Protein AF-A0A376L004-F1 (afdb_monomer)

Organism: Escherichia coli (NCBI:txid562)

Structure (mmCIF, N/CA/C/O backbone):
data_AF-A0A376L004-F1
#
_entry.id   AF-A0A376L004-F1
#
loop_
_atom_site.group_PDB
_atom_site.id
_atom_site.type_symbol
_atom_site.label_atom_id
_atom_site.label_alt_id
_atom_site.label_comp_id
_atom_site.label_asym_id
_atom_site.label_entity_id
_atom_site.label_seq_id
_atom_site.pdbx_PDB_ins_code
_atom_site.Cartn_x
_atom_site.Cartn_y
_atom_site.Cartn_z
_atom_site.occupancy
_atom_site.B_iso_or_equiv
_atom_site.auth_seq_id
_atom_site.auth_comp_id
_atom_site.auth_asym_id
_atom_site.auth_atom_id
_atom_site.pdbx_PDB_model_num
ATOM 1 N N . MET A 1 1 ? 5.364 3.600 5.958 1.00 56.59 1 MET A N 1
ATOM 2 C CA . MET A 1 1 ? 5.531 2.128 5.988 1.00 56.59 1 MET A CA 1
ATOM 3 C C . MET A 1 1 ? 5.678 1.551 4.581 1.00 56.59 1 MET A C 1
ATOM 5 O O . MET A 1 1 ? 6.717 0.971 4.307 1.00 56.59 1 MET A O 1
ATOM 9 N N . LEU A 1 2 ? 4.720 1.779 3.669 1.00 64.88 2 LEU A N 1
ATOM 10 C CA . LEU A 1 2 ? 4.764 1.230 2.300 1.00 64.88 2 LEU A CA 1
ATOM 11 C C . LEU A 1 2 ? 5.985 1.691 1.475 1.00 64.88 2 LEU A C 1
ATOM 13 O O . LEU A 1 2 ? 6.623 0.862 0.835 1.00 64.88 2 LEU A O 1
ATOM 17 N N . LYS A 1 3 ? 6.390 2.969 1.576 1.00 65.81 3 LYS A N 1
ATOM 18 C CA . LYS A 1 3 ? 7.600 3.494 0.901 1.00 65.81 3 LYS A CA 1
ATOM 19 C C . LYS A 1 3 ? 8.894 2.773 1.301 1.00 65.81 3 LYS A C 1
ATOM 21 O O . LYS A 1 3 ? 9.710 2.480 0.437 1.00 65.81 3 LYS A O 1
ATOM 26 N N . GLU A 1 4 ? 9.069 2.448 2.580 1.00 66.94 4 GLU A N 1
ATOM 27 C CA . GLU A 1 4 ? 10.286 1.774 3.059 1.00 66.94 4 GLU A CA 1
ATOM 28 C C . GLU A 1 4 ? 10.301 0.285 2.683 1.00 66.94 4 GLU A C 1
ATOM 30 O O . GLU A 1 4 ? 11.321 -0.208 2.214 1.00 66.94 4 GLU A O 1
ATOM 35 N N . MET A 1 5 ? 9.158 -0.416 2.758 1.00 65.56 5 MET A N 1
ATOM 36 C CA . MET A 1 5 ? 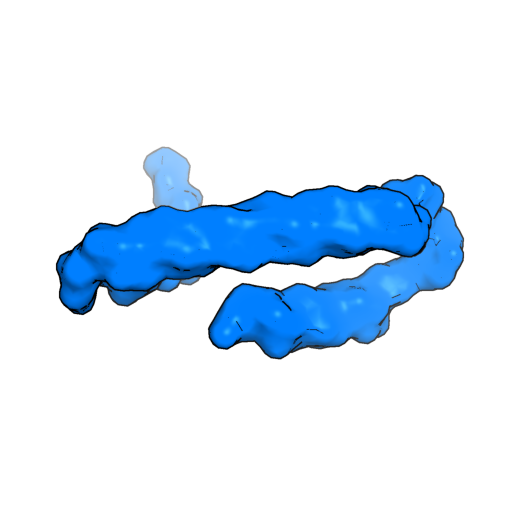9.064 -1.795 2.248 1.00 65.56 5 MET A CA 1
ATOM 37 C C . MET A 1 5 ? 9.323 -1.864 0.735 1.00 65.56 5 MET A C 1
ATOM 39 O O . MET A 1 5 ? 9.924 -2.823 0.254 1.00 65.56 5 MET A O 1
ATOM 43 N N . ARG A 1 6 ? 8.922 -0.830 -0.018 1.00 67.31 6 ARG A N 1
ATOM 44 C CA . ARG A 1 6 ? 9.153 -0.759 -1.464 1.00 67.31 6 ARG A CA 1
ATOM 45 C C . ARG A 1 6 ? 10.616 -0.473 -1.810 1.00 67.31 6 ARG A C 1
ATOM 47 O O . ARG A 1 6 ? 11.141 -1.163 -2.674 1.00 67.31 6 ARG A O 1
ATOM 54 N N . LYS A 1 7 ? 11.304 0.417 -1.083 1.00 69.62 7 LYS A N 1
ATOM 55 C CA . LYS A 1 7 ? 12.766 0.595 -1.214 1.00 69.62 7 LYS A CA 1
ATOM 56 C C . LYS A 1 7 ? 13.529 -0.707 -0.978 1.00 69.62 7 LYS A C 1
ATOM 58 O O . LYS A 1 7 ? 14.493 -0.997 -1.674 1.00 69.62 7 LYS A O 1
ATOM 63 N N . THR A 1 8 ? 13.098 -1.519 -0.011 1.00 67.25 8 THR A N 1
ATOM 64 C CA . THR A 1 8 ? 13.696 -2.843 0.200 1.00 67.25 8 THR A CA 1
ATOM 65 C C . THR A 1 8 ? 13.434 -3.781 -0.980 1.00 67.25 8 THR A C 1
ATOM 67 O O . THR A 1 8 ? 14.328 -4.525 -1.361 1.00 67.25 8 THR A O 1
ATOM 70 N N . ASN A 1 9 ? 12.254 -3.722 -1.604 1.00 64.62 9 ASN A N 1
ATOM 71 C CA . ASN A 1 9 ? 11.956 -4.510 -2.802 1.00 64.62 9 ASN A CA 1
ATOM 72 C C . ASN A 1 9 ? 12.746 -4.045 -4.038 1.00 64.62 9 ASN A C 1
ATOM 74 O O . ASN A 1 9 ? 13.134 -4.879 -4.846 1.00 64.62 9 ASN A O 1
ATOM 78 N N . GLU A 1 10 ? 13.046 -2.748 -4.157 1.00 68.38 10 GLU A N 1
ATOM 79 C CA . GLU A 1 10 ? 13.936 -2.209 -5.198 1.00 68.38 10 GLU A CA 1
ATOM 80 C C . GLU A 1 10 ? 15.357 -2.787 -5.106 1.00 68.38 10 GLU A C 1
ATOM 82 O O . GLU A 1 10 ? 16.005 -2.964 -6.133 1.00 68.38 10 GLU A O 1
ATOM 87 N N . LEU A 1 11 ? 15.831 -3.148 -3.905 1.00 68.88 11 LEU A N 1
ATOM 88 C CA . LEU A 1 11 ? 17.120 -3.836 -3.727 1.00 68.88 11 LEU A CA 1
ATOM 89 C C . LEU A 1 11 ? 17.108 -5.274 -4.269 1.00 68.88 11 LEU A C 1
ATOM 91 O O . LEU A 1 11 ? 18.163 -5.799 -4.618 1.00 68.88 11 LEU A O 1
ATOM 95 N N . PHE A 1 12 ? 15.935 -5.907 -4.325 1.00 67.00 12 PHE A N 1
ATOM 96 C CA . PHE A 1 12 ? 15.748 -7.239 -4.905 1.00 67.00 12 PHE A CA 1
ATOM 97 C C . PHE A 1 12 ? 15.384 -7.191 -6.393 1.00 67.00 12 PHE A C 1
ATOM 99 O O . PHE A 1 12 ? 15.348 -8.234 -7.050 1.00 67.00 12 PHE A O 1
ATOM 106 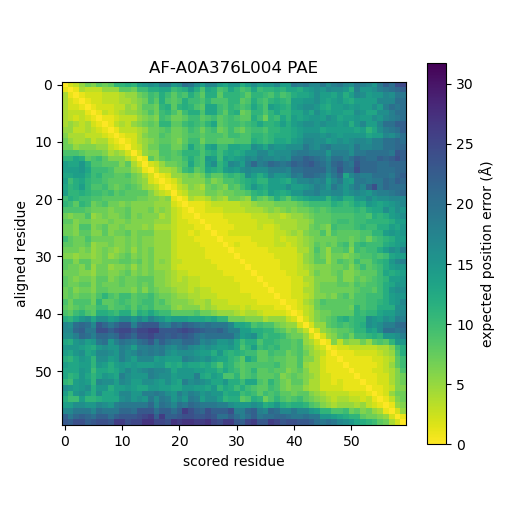N N . ASP A 1 13 ? 15.112 -6.003 -6.935 1.00 68.38 13 ASP A N 1
ATOM 107 C CA . ASP A 1 13 ? 14.696 -5.842 -8.319 1.00 68.38 13 ASP A CA 1
ATOM 108 C C . ASP A 1 13 ? 15.917 -5.911 -9.243 1.00 68.38 13 ASP A C 1
ATOM 110 O O . ASP A 1 13 ? 16.909 -5.193 -9.095 1.00 68.38 13 ASP A O 1
ATOM 114 N N . SER A 1 14 ? 15.868 -6.831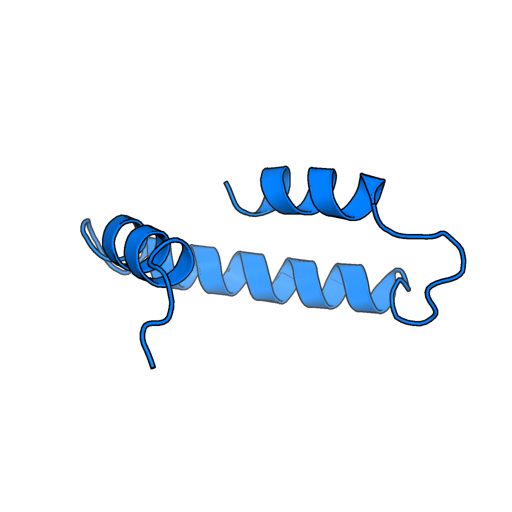 -10.202 1.00 63.22 14 SER A N 1
ATOM 115 C CA . SER A 1 14 ? 16.968 -7.045 -11.141 1.00 63.22 14 SER A CA 1
ATOM 116 C C . SER A 1 14 ? 16.959 -5.939 -12.197 1.00 63.22 14 SER A C 1
ATOM 118 O O . SER A 1 14 ? 15.899 -5.585 -12.713 1.00 63.22 14 SER A O 1
ATOM 120 N N . LYS A 1 15 ? 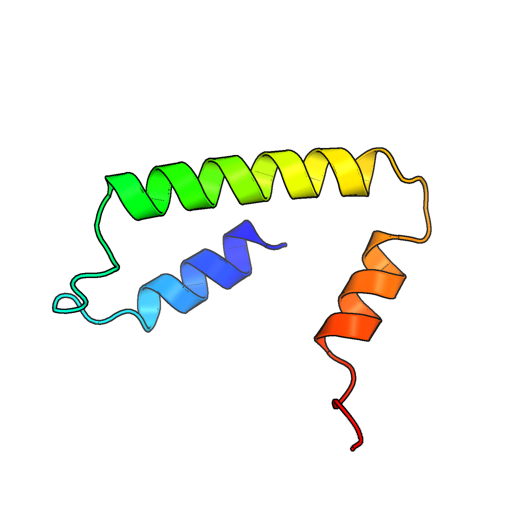18.133 -5.407 -12.568 1.00 64.69 15 LYS A N 1
ATOM 121 C CA . LYS A 1 15 ? 18.253 -4.341 -13.588 1.00 64.69 15 LYS A CA 1
ATOM 122 C C . LYS A 1 15 ? 17.673 -4.718 -14.961 1.00 64.69 15 LYS A C 1
ATOM 124 O O . LYS A 1 15 ? 17.371 -3.825 -15.742 1.00 64.69 15 LYS A O 1
ATOM 129 N N . ASP A 1 16 ? 17.482 -6.011 -15.217 1.00 66.19 16 ASP A N 1
ATOM 130 C CA . ASP A 1 16 ? 16.907 -6.558 -16.450 1.00 66.19 16 ASP A CA 1
ATOM 131 C C . ASP A 1 16 ? 15.382 -6.751 -16.406 1.00 66.19 16 ASP A C 1
ATOM 133 O O . ASP A 1 16 ? 14.813 -7.346 -17.317 1.00 66.19 16 ASP A O 1
ATOM 137 N N . ASN A 1 17 ? 14.690 -6.285 -15.363 1.00 67.19 17 ASN A N 1
ATOM 138 C CA . ASN A 1 17 ? 13.237 -6.400 -15.283 1.00 67.19 17 ASN A CA 1
ATOM 139 C C . ASN A 1 17 ? 12.559 -5.361 -16.211 1.00 67.19 17 ASN A C 1
ATOM 141 O O . ASN A 1 17 ? 12.561 -4.169 -15.893 1.00 67.19 17 ASN A O 1
ATOM 145 N N . PRO A 1 18 ? 11.920 -5.769 -17.327 1.00 66.56 18 PRO A N 1
ATOM 146 C CA . PRO A 1 18 ? 11.285 -4.841 -18.268 1.00 66.56 18 PRO A CA 1
ATOM 147 C C . PRO A 1 18 ? 10.046 -4.146 -17.679 1.00 66.56 18 PRO A C 1
ATOM 149 O O . PRO A 1 18 ? 9.564 -3.161 -18.235 1.00 66.56 18 PRO A O 1
ATOM 152 N N . PHE A 1 19 ? 9.538 -4.629 -16.541 1.00 68.31 19 PHE A N 1
ATOM 153 C CA . PHE A 1 19 ? 8.453 -3.996 -15.793 1.00 68.31 19 PHE A CA 1
ATOM 154 C C . PHE A 1 19 ? 8.949 -2.936 -14.801 1.00 68.31 19 PHE A C 1
ATOM 156 O O . PHE A 1 19 ? 8.138 -2.250 -14.187 1.00 68.31 19 PHE A O 1
ATOM 163 N N . ASN A 1 20 ? 10.264 -2.755 -14.681 1.00 68.00 20 ASN A N 1
ATOM 164 C CA . ASN A 1 20 ? 10.899 -1.822 -13.760 1.00 68.00 20 ASN A CA 1
ATOM 165 C C . ASN A 1 20 ? 11.280 -0.489 -14.439 1.00 68.00 20 ASN A C 1
ATOM 167 O O . ASN A 1 20 ? 12.344 0.077 -14.186 1.00 68.00 20 ASN A O 1
ATOM 171 N N . SER A 1 21 ? 10.431 -0.001 -15.348 1.00 78.75 21 SER A N 1
ATOM 172 C CA . SER A 1 21 ? 10.638 1.296 -16.005 1.00 78.75 21 SER A CA 1
ATOM 173 C C . SER A 1 21 ? 10.257 2.461 -15.087 1.00 78.75 21 SER A C 1
ATOM 175 O O . SER A 1 21 ? 9.372 2.343 -14.236 1.00 78.75 21 SER A O 1
ATOM 177 N N . ASP A 1 22 ? 10.900 3.616 -15.273 1.00 77.00 22 ASP A N 1
ATOM 178 C CA . ASP A 1 22 ? 10.672 4.796 -14.426 1.00 77.00 22 ASP A CA 1
ATOM 179 C C . ASP A 1 22 ? 9.232 5.317 -14.490 1.00 77.00 22 ASP A C 1
ATOM 181 O O . ASP A 1 22 ? 8.685 5.770 -13.485 1.00 77.00 22 ASP A O 1
ATOM 185 N N . SER A 1 23 ? 8.576 5.190 -15.645 1.00 79.75 23 SER A N 1
ATOM 186 C CA . SER A 1 23 ? 7.166 5.549 -15.816 1.00 79.75 23 SER A CA 1
ATOM 187 C C . SER A 1 23 ? 6.233 4.631 -15.021 1.00 79.75 23 SER A C 1
ATOM 189 O O . SER A 1 23 ? 5.298 5.114 -14.379 1.00 79.75 23 SER A O 1
ATOM 191 N N . VAL A 1 24 ? 6.504 3.321 -15.002 1.00 79.75 24 VAL A N 1
ATOM 192 C CA . VAL A 1 24 ? 5.755 2.361 -14.178 1.00 79.75 24 VAL A CA 1
ATOM 193 C C . VAL A 1 24 ? 5.969 2.664 -12.698 1.00 79.75 24 VAL A C 1
ATOM 195 O O . VAL A 1 24 ? 4.994 2.736 -11.952 1.00 79.75 24 VAL A O 1
ATOM 198 N N . ARG A 1 25 ? 7.210 2.944 -12.283 1.00 78.25 25 ARG A N 1
ATOM 199 C CA . ARG A 1 25 ? 7.549 3.306 -10.898 1.00 78.25 25 ARG A CA 1
ATOM 200 C C . ARG A 1 25 ? 6.826 4.578 -10.445 1.00 78.25 25 ARG A C 1
ATOM 202 O O . ARG A 1 25 ? 6.286 4.620 -9.341 1.00 78.25 25 ARG A O 1
ATOM 209 N N . MET A 1 26 ? 6.758 5.590 -11.312 1.00 83.81 26 MET A N 1
ATOM 210 C CA . MET A 1 26 ? 6.034 6.837 -11.052 1.00 83.81 26 MET A CA 1
ATOM 211 C C . MET A 1 26 ? 4.529 6.597 -10.892 1.00 83.81 26 MET A C 1
ATOM 213 O O . MET A 1 26 ? 3.936 7.065 -9.920 1.00 83.81 26 MET A O 1
ATOM 217 N N . MET A 1 27 ? 3.914 5.838 -11.804 1.00 85.38 27 MET A N 1
ATOM 218 C CA . MET A 1 27 ? 2.484 5.518 -11.737 1.00 85.38 27 MET A CA 1
ATOM 219 C C . MET A 1 27 ? 2.147 4.704 -10.482 1.00 85.38 27 MET A C 1
ATOM 221 O O . MET A 1 27 ? 1.153 4.965 -9.806 1.00 85.38 27 MET A O 1
ATOM 225 N N . GLN A 1 28 ? 3.013 3.757 -10.127 1.00 80.38 28 GLN A N 1
ATOM 226 C CA . GLN A 1 28 ? 2.863 2.933 -8.935 1.00 80.38 28 GLN A CA 1
ATOM 227 C C . GLN A 1 28 ? 3.057 3.738 -7.639 1.00 80.38 28 GLN A C 1
ATOM 229 O O . GLN A 1 28 ? 2.393 3.467 -6.640 1.00 80.38 28 GLN A O 1
ATOM 234 N N . GLY A 1 29 ? 3.944 4.739 -7.642 1.00 82.88 29 GLY A N 1
ATOM 235 C CA . GLY A 1 29 ? 4.103 5.689 -6.539 1.00 82.88 29 GLY A CA 1
ATOM 236 C C . GLY A 1 29 ? 2.857 6.549 -6.328 1.00 82.88 29 GLY A C 1
ATOM 237 O O . GLY A 1 29 ? 2.386 6.670 -5.201 1.00 82.88 29 GLY A O 1
ATOM 238 N N . PHE A 1 30 ? 2.280 7.067 -7.414 1.00 86.62 30 PHE A N 1
ATOM 239 C CA . PHE A 1 30 ? 1.034 7.839 -7.372 1.00 86.62 30 PHE A CA 1
ATOM 240 C C . PHE A 1 30 ? -0.130 7.031 -6.794 1.00 86.62 30 PHE A C 1
ATOM 242 O O . PHE A 1 30 ? -0.858 7.509 -5.927 1.00 86.62 30 PHE A O 1
ATOM 249 N N . TYR A 1 31 ? -0.280 5.788 -7.252 1.00 85.44 31 TYR A N 1
ATOM 250 C CA . TYR A 1 31 ? -1.333 4.898 -6.775 1.00 85.44 31 TYR A CA 1
ATOM 251 C C . TYR A 1 31 ? -1.216 4.608 -5.272 1.00 85.44 31 TYR A C 1
ATOM 253 O O . TYR A 1 31 ? -2.209 4.639 -4.545 1.00 85.44 31 TYR A O 1
ATOM 261 N N . ASP A 1 32 ? 0.003 4.359 -4.793 1.00 80.19 32 ASP A N 1
ATOM 262 C CA . ASP A 1 32 ? 0.264 4.114 -3.375 1.00 80.19 32 ASP A CA 1
ATOM 263 C C . ASP A 1 32 ? -0.013 5.341 -2.500 1.00 80.19 32 ASP A C 1
ATOM 265 O O . ASP A 1 32 ? -0.531 5.186 -1.391 1.00 80.19 32 ASP A O 1
A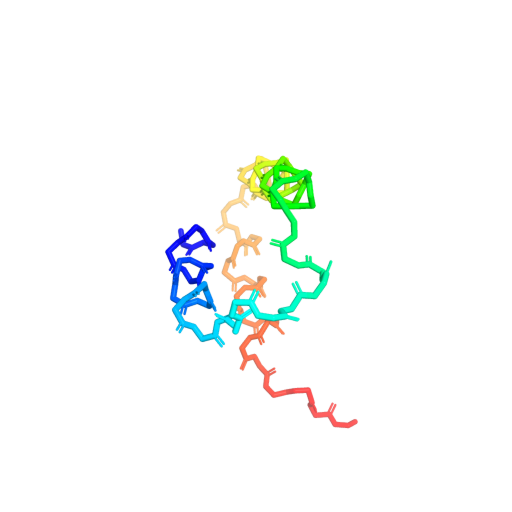TOM 269 N N . ASP A 1 33 ? 0.327 6.543 -2.971 1.00 83.56 33 ASP A N 1
ATOM 270 C CA . ASP A 1 33 ? 0.078 7.784 -2.235 1.00 83.56 33 ASP A CA 1
ATOM 271 C C . ASP A 1 33 ? -1.440 8.057 -2.111 1.00 83.56 33 ASP A C 1
ATOM 273 O O . ASP A 1 33 ? -1.918 8.355 -1.012 1.00 83.56 33 ASP A O 1
ATOM 277 N N . GLU A 1 34 ? -2.227 7.831 -3.171 1.00 84.69 34 GLU A N 1
ATOM 278 C CA . GLU A 1 34 ? -3.700 7.913 -3.124 1.00 84.69 34 GLU A CA 1
ATOM 279 C C . GLU A 1 34 ? -4.326 6.857 -2.201 1.00 84.69 34 GLU A C 1
ATOM 281 O O . GLU A 1 34 ? -5.227 7.150 -1.403 1.00 84.69 34 GLU A O 1
ATOM 286 N N . LEU A 1 35 ? -3.821 5.622 -2.247 1.00 81.12 35 LEU A N 1
ATOM 287 C CA . LEU A 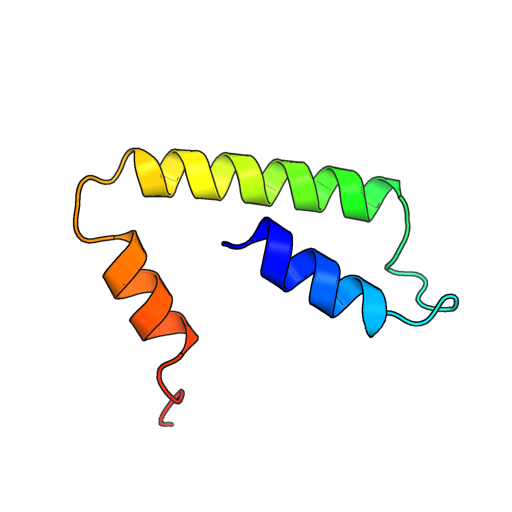1 35 ? -4.268 4.558 -1.351 1.00 81.12 35 LEU A CA 1
ATOM 288 C C . LEU A 1 35 ? -3.957 4.901 0.112 1.00 81.12 35 LEU A C 1
ATOM 290 O O . LEU A 1 35 ? -4.805 4.705 0.982 1.00 81.12 35 LEU A O 1
ATOM 294 N N . CYS A 1 36 ? -2.770 5.444 0.393 1.00 77.38 36 CYS A N 1
ATOM 295 C CA . CYS A 1 36 ? -2.402 5.899 1.732 1.00 77.38 36 CYS A CA 1
ATOM 296 C C . CYS A 1 36 ? -3.322 7.016 2.218 1.00 77.38 36 CYS A C 1
ATOM 298 O O . CYS A 1 36 ? -3.759 6.972 3.364 1.00 77.38 36 CYS A O 1
ATOM 300 N N . ASN A 1 37 ? -3.634 7.990 1.361 1.00 82.25 37 ASN A N 1
ATOM 301 C CA . ASN A 1 37 ? -4.542 9.081 1.694 1.00 82.25 37 ASN A CA 1
ATOM 302 C C . ASN A 1 37 ? -5.955 8.553 2.000 1.00 82.25 37 ASN A C 1
ATOM 304 O O . ASN A 1 37 ? -6.533 8.887 3.031 1.00 82.25 37 ASN A O 1
ATOM 308 N N . THR A 1 38 ? -6.468 7.635 1.177 1.00 80.00 38 THR A N 1
ATOM 309 C CA . THR A 1 38 ? -7.771 6.979 1.389 1.00 80.00 38 THR A CA 1
ATOM 310 C C . THR A 1 38 ? -7.810 6.199 2.708 1.00 80.00 38 THR A C 1
ATOM 312 O O . THR A 1 38 ? -8.768 6.295 3.476 1.00 80.00 38 THR A O 1
ATOM 315 N N . LEU A 1 39 ? -6.750 5.444 3.007 1.00 72.75 39 LEU A N 1
ATOM 316 C CA . LEU A 1 39 ? -6.631 4.685 4.254 1.00 72.75 39 LEU A CA 1
ATOM 317 C C . LEU A 1 39 ? -6.455 5.590 5.479 1.00 72.75 39 LEU A C 1
ATOM 319 O O . LEU A 1 39 ? -6.952 5.253 6.549 1.00 72.75 39 LEU A O 1
ATOM 323 N N . ALA A 1 40 ? -5.764 6.723 5.340 1.00 73.69 40 ALA A N 1
ATOM 324 C CA . ALA A 1 40 ? -5.596 7.706 6.409 1.00 73.69 40 ALA A CA 1
ATOM 325 C C . ALA A 1 40 ? -6.907 8.448 6.717 1.00 73.69 40 ALA A C 1
ATOM 327 O O . ALA A 1 40 ? -7.176 8.757 7.876 1.00 73.69 40 ALA A O 1
ATOM 328 N N . GLN A 1 41 ? -7.741 8.686 5.700 1.00 77.62 41 GLN A N 1
ATOM 329 C CA . GLN A 1 41 ? -9.082 9.254 5.861 1.00 77.62 41 GLN A CA 1
ATOM 330 C C . GLN A 1 41 ? -10.049 8.284 6.566 1.00 77.62 41 GLN A C 1
ATOM 332 O O . GLN A 1 41 ? -10.957 8.724 7.273 1.00 77.62 41 GLN A O 1
ATOM 337 N N . GLN A 1 42 ? -9.843 6.966 6.448 1.00 69.50 42 GLN A N 1
ATOM 338 C CA . GLN A 1 42 ? -10.547 5.966 7.259 1.00 69.50 42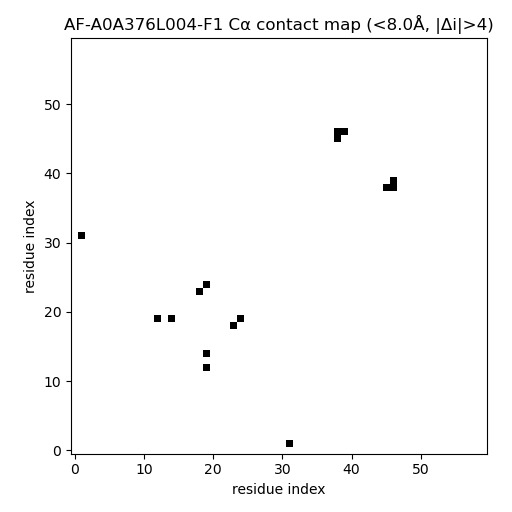 GLN A CA 1
ATOM 339 C C . GLN A 1 42 ? -9.960 5.898 8.681 1.00 69.50 4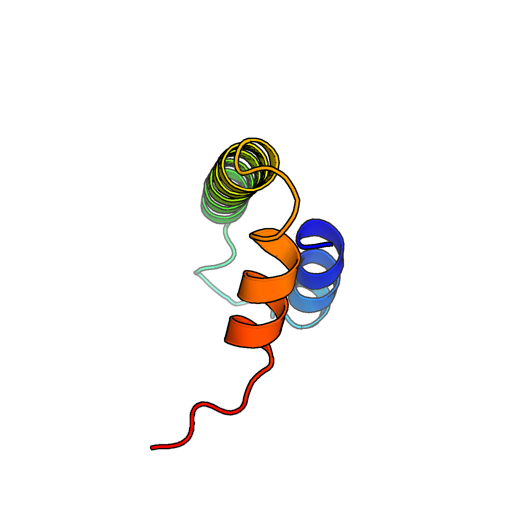2 GLN A C 1
ATOM 341 O O . GLN A 1 42 ? -9.057 5.118 8.978 1.00 69.50 42 GLN A O 1
ATOM 346 N N . HIS A 1 43 ? -10.495 6.722 9.585 1.00 60.44 43 HIS A N 1
ATOM 347 C CA . HIS A 1 43 ? -10.046 6.845 10.976 1.00 60.44 43 HIS A CA 1
ATOM 348 C C . HIS A 1 43 ? -9.796 5.496 11.705 1.00 60.44 43 HIS A C 1
ATOM 350 O O . HIS A 1 43 ? -10.668 4.634 11.820 1.00 60.44 43 HIS A O 1
ATOM 356 N N . GLY A 1 44 ? -8.597 5.367 12.289 1.00 61.62 44 GLY A N 1
ATOM 357 C CA . GLY A 1 44 ? -8.309 4.641 13.538 1.00 61.62 44 GLY A CA 1
ATOM 358 C C . GLY A 1 44 ? -8.097 3.122 13.499 1.00 61.62 44 GLY A C 1
ATOM 359 O O . GLY A 1 44 ? -7.289 2.625 14.276 1.00 61.62 44 GLY A O 1
ATOM 360 N N . ILE A 1 45 ? -8.777 2.373 12.624 1.00 61.53 45 ILE A N 1
ATOM 361 C CA . ILE A 1 45 ? -8.766 0.888 12.675 1.00 61.53 45 ILE A CA 1
ATOM 362 C C . ILE A 1 45 ? -8.374 0.259 11.325 1.00 61.53 45 ILE A C 1
ATOM 364 O O . ILE A 1 45 ? -7.869 -0.865 11.276 1.00 61.53 45 ILE A O 1
ATOM 368 N N . GLY A 1 46 ? -8.529 1.003 10.223 1.00 66.81 46 GLY A N 1
ATOM 369 C CA . GLY A 1 46 ? -8.336 0.498 8.860 1.00 66.81 46 GLY A CA 1
ATOM 370 C C . GLY A 1 46 ? -6.918 0.004 8.579 1.00 66.81 46 GLY A C 1
ATOM 371 O O . GLY A 1 46 ? -6.749 -1.111 8.096 1.00 66.81 46 GLY A O 1
ATOM 372 N N . ILE A 1 47 ? -5.886 0.779 8.935 1.00 70.25 47 ILE A N 1
ATOM 373 C CA . ILE A 1 47 ? -4.488 0.411 8.641 1.00 70.25 47 ILE A CA 1
ATOM 374 C C . ILE A 1 47 ? -4.055 -0.832 9.429 1.00 70.25 47 ILE A C 1
ATOM 376 O O . ILE A 1 47 ? -3.438 -1.725 8.855 1.00 70.25 47 ILE A O 1
ATOM 380 N N . ALA A 1 48 ? -4.418 -0.940 10.710 1.00 71.69 48 ALA A N 1
ATOM 381 C CA . ALA A 1 48 ? -4.103 -2.119 11.517 1.00 71.69 48 ALA A CA 1
ATOM 382 C C . ALA A 1 48 ? -4.801 -3.378 10.974 1.00 71.69 48 ALA A C 1
ATOM 384 O O . ALA A 1 48 ? -4.157 -4.410 10.793 1.00 71.69 48 ALA A O 1
ATOM 385 N N . ALA A 1 49 ? -6.088 -3.281 10.622 1.00 72.50 49 ALA A N 1
ATOM 386 C CA . ALA A 1 49 ? -6.826 -4.378 9.995 1.00 72.50 49 ALA A CA 1
ATOM 387 C C . ALA A 1 49 ? -6.244 -4.770 8.624 1.00 72.50 49 ALA A C 1
ATOM 389 O O . ALA A 1 49 ? -6.201 -5.947 8.272 1.00 72.50 49 ALA A O 1
ATOM 390 N N . MET A 1 50 ? -5.764 -3.793 7.856 1.00 73.31 50 MET A N 1
ATOM 391 C CA . ME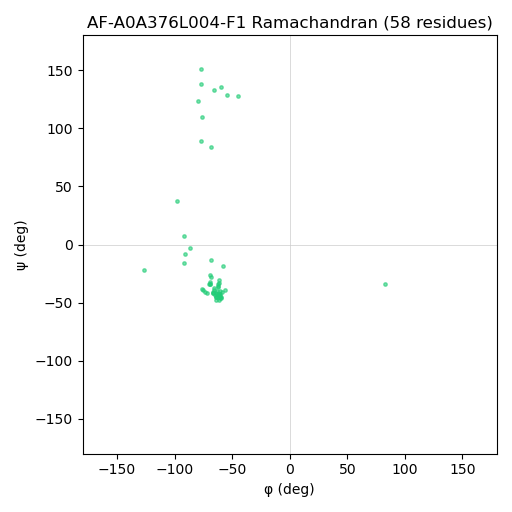T A 1 50 ? -5.170 -4.002 6.538 1.00 73.31 50 MET A CA 1
ATOM 392 C C . MET A 1 50 ? -3.790 -4.672 6.645 1.00 73.31 50 MET A C 1
ATOM 394 O O . MET A 1 50 ? -3.532 -5.638 5.930 1.00 73.31 50 MET A O 1
ATOM 398 N N . ILE A 1 51 ? -2.952 -4.263 7.607 1.00 74.25 51 ILE A N 1
ATOM 399 C CA . ILE A 1 51 ? -1.684 -4.939 7.934 1.00 74.25 51 ILE A CA 1
ATOM 400 C C . ILE A 1 51 ? -1.943 -6.383 8.372 1.00 74.25 51 ILE A C 1
ATOM 402 O O . ILE A 1 51 ? -1.297 -7.297 7.864 1.00 74.25 51 ILE A O 1
ATOM 406 N N . VAL A 1 52 ? -2.927 -6.613 9.251 1.00 77.88 52 VAL A N 1
ATOM 407 C CA . VAL A 1 52 ? -3.328 -7.972 9.646 1.00 77.88 52 VAL A CA 1
ATOM 408 C C . VAL A 1 52 ? -3.780 -8.765 8.424 1.00 77.88 52 VAL A C 1
ATOM 410 O O . VAL A 1 52 ? -3.314 -9.880 8.238 1.00 77.88 52 VAL A O 1
ATOM 413 N N . LYS A 1 53 ? -4.604 -8.204 7.534 1.00 78.25 53 LYS A N 1
ATOM 414 C CA . LYS A 1 53 ? -5.049 -8.881 6.305 1.00 78.25 53 LYS A CA 1
ATOM 415 C C . LYS A 1 53 ? -3.899 -9.219 5.347 1.00 78.25 53 LYS A C 1
ATOM 417 O O . LYS A 1 53 ? -3.963 -10.248 4.682 1.00 78.25 53 LYS A O 1
ATOM 422 N N . GLN A 1 54 ? -2.877 -8.369 5.255 1.00 75.06 54 GLN A N 1
ATOM 423 C CA . GLN A 1 54 ? -1.709 -8.615 4.405 1.00 75.06 54 GLN A CA 1
ATOM 424 C C . GLN A 1 54 ? -0.742 -9.650 4.994 1.00 75.06 54 GLN A C 1
ATOM 426 O O . GLN A 1 54 ? -0.183 -10.444 4.242 1.00 75.06 54 GLN A O 1
ATOM 431 N N . LEU A 1 55 ? -0.536 -9.635 6.313 1.00 79.12 55 LEU A N 1
ATOM 432 C CA . LEU A 1 55 ? 0.417 -10.512 7.005 1.00 79.12 55 LEU A CA 1
ATOM 433 C C . LEU A 1 55 ? -0.205 -11.824 7.496 1.00 79.12 55 LEU A C 1
ATOM 435 O O . LEU A 1 55 ? 0.519 -12.762 7.822 1.00 79.12 55 LEU A O 1
ATOM 439 N N . SER A 1 56 ? -1.535 -11.906 7.556 1.00 82.75 56 SER A N 1
ATOM 440 C CA . SER A 1 56 ? -2.222 -13.148 7.896 1.00 82.75 56 SER A CA 1
ATOM 441 C C . SER A 1 56 ? -1.981 -14.178 6.794 1.00 82.75 56 SER A C 1
ATOM 443 O O . SER A 1 56 ? -2.156 -13.860 5.612 1.00 82.75 56 SER A O 1
ATOM 445 N N . PRO A 1 57 ? -1.623 -15.426 7.144 1.00 78.44 57 PRO A N 1
ATOM 446 C CA . PRO A 1 57 ? -1.557 -16.503 6.172 1.00 78.44 57 PRO A CA 1
ATOM 447 C C . PRO A 1 57 ? -2.907 -16.601 5.462 1.00 78.44 57 PRO A C 1
ATOM 449 O O . PRO A 1 57 ? -3.944 -16.690 6.122 1.00 78.44 57 PRO A O 1
ATOM 452 N N . LYS A 1 58 ? -2.910 -16.600 4.126 1.00 71.12 58 LYS A N 1
ATOM 453 C CA . LYS A 1 58 ? -4.109 -16.937 3.354 1.00 71.12 58 LYS A CA 1
ATOM 454 C C . LYS A 1 58 ? -4.387 -18.426 3.571 1.00 71.12 58 LYS A C 1
ATOM 456 O O . LYS A 1 58 ? -3.896 -19.260 2.815 1.00 71.12 58 LYS A O 1
ATOM 461 N N . HIS A 1 59 ? -5.071 -18.771 4.660 1.00 59.53 59 HIS A N 1
ATOM 462 C CA . HIS A 1 59 ? -5.611 -20.116 4.825 1.00 59.53 59 HIS A CA 1
ATOM 463 C C . HIS A 1 59 ? -6.579 -20.379 3.664 1.00 59.53 59 HIS A C 1
ATOM 465 O O . HIS A 1 59 ? -7.318 -19.474 3.271 1.00 59.53 59 HIS A O 1
ATOM 471 N N . LYS A 1 60 ? -6.463 -21.575 3.075 1.00 50.41 60 LYS A N 1
ATOM 472 C CA . LYS A 1 60 ? -7.261 -22.033 1.931 1.00 50.41 60 LYS A CA 1
ATOM 473 C C . LYS A 1 60 ? -8.754 -22.014 2.230 1.00 50.41 60 LYS A C 1
ATOM 475 O O . LYS A 1 60 ? -9.112 -22.383 3.369 1.00 50.41 60 LYS A O 1
#

Foldseek 3Di:
DVVVVVVVVVVVDDPPPPCPDPVNVVVVVVVVVVVVVVQVVVPDCRVVVVVCVVPPPPDD

Sequence (60 aa):
MLKEMRKTNELFDSKDNPFNSDSVRMMQGFYDDELCNTLAQQHGIGIAAMIVKQLSPKHK

Mean predicted aligned error: 10.0 Å

Solvent-accessible surface area (backbone atoms only — not comparable to full-atom values): 3737 Å² total; per-residue (Å²): 110,70,69,60,58,45,55,56,48,57,75,72,52,58,95,82,46,85,80,71,41,71,68,53,53,50,54,54,49,53,54,50,53,53,50,48,51,56,44,62,71,42,72,97,51,49,61,63,53,48,51,47,63,71,70,46,79,83,75,132

Radius of gyration: 14.19 Å; Cα contacts (8 Å, |Δi|>4): 8; chains: 1; bounding box: 29×31×32 Å

Secondary structure (DSSP, 8-state):
-HHHHHHHHHHH--TT-TT--HHHHHHHHHHHHHHHHHHHHSTTTHHHHHHHHHHS----

pLDDT: mean 72.52, std 8.07, range [50.41, 86.62]

InterPro domains:
  IPR019301 Flagellar protein FlgJ, N-terminal [PF10135] (3-54)